Protein AF-A0A645J377-F1 (afdb_monomer)

Mean predicted aligned error: 2.67 Å

Solvent-accessible surface area (backbone atoms only — not comparable to full-atom values): 4085 Å² total; per-residue (Å²): 111,44,68,65,62,71,67,46,90,47,99,68,61,45,71,62,55,50,51,51,52,49,46,52,55,36,44,76,70,46,26,43,73,41,78,78,69,48,61,67,66,57,56,54,49,23,52,62,48,24,79,82,47,52,66,60,36,50,56,52,46,57,65,22,51,41,77,47,82,132

Structure (mmCIF, N/CA/C/O backbone):
data_AF-A0A645J377-F1
#
_entry.id   AF-A0A645J377-F1
#
loop_
_atom_site.group_PDB
_atom_site.id
_atom_site.type_symbol
_atom_site.label_atom_id
_atom_site.label_alt_id
_atom_site.label_comp_id
_atom_site.label_asym_id
_atom_site.label_entity_id
_atom_site.label_seq_id
_atom_site.pdbx_PDB_ins_code
_atom_site.Cartn_x
_atom_site.Cartn_y
_atom_site.Cartn_z
_atom_site.occupancy
_atom_site.B_iso_or_equiv
_atom_site.auth_seq_id
_atom_site.auth_comp_id
_atom_site.auth_asym_id
_atom_site.auth_atom_id
_atom_site.pdbx_PDB_model_num
ATOM 1 N N . MET A 1 1 ? -3.764 1.611 -5.428 1.00 90.81 1 MET A N 1
ATOM 2 C CA . MET A 1 1 ? -2.317 1.823 -5.180 1.00 90.81 1 MET A CA 1
ATOM 3 C C . MET A 1 1 ? -1.479 1.469 -6.409 1.00 90.81 1 MET A C 1
ATOM 5 O O . MET A 1 1 ? -0.610 2.262 -6.742 1.00 90.81 1 MET A O 1
ATOM 9 N N . ALA A 1 2 ? -1.786 0.363 -7.103 1.00 94.38 2 ALA A N 1
ATOM 10 C CA . ALA A 1 2 ? -1.131 -0.081 -8.343 1.00 94.38 2 ALA A CA 1
ATOM 11 C C . ALA A 1 2 ? -0.923 1.032 -9.390 1.0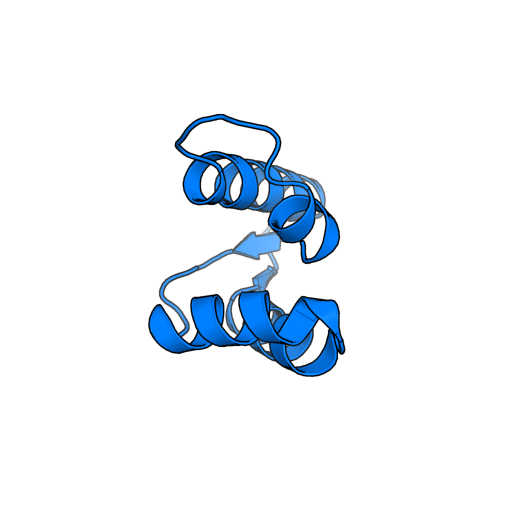0 94.38 2 ALA A C 1
ATOM 13 O O . ALA A 1 2 ? 0.210 1.344 -9.735 1.00 94.38 2 ALA A O 1
ATOM 14 N N . GLU A 1 3 ? -1.997 1.718 -9.795 1.00 94.81 3 GLU A N 1
ATOM 15 C CA . GLU A 1 3 ? -1.950 2.822 -10.773 1.00 94.81 3 GLU A CA 1
ATOM 16 C C . GLU A 1 3 ? -0.955 3.933 -10.389 1.00 94.81 3 GLU A C 1
ATOM 18 O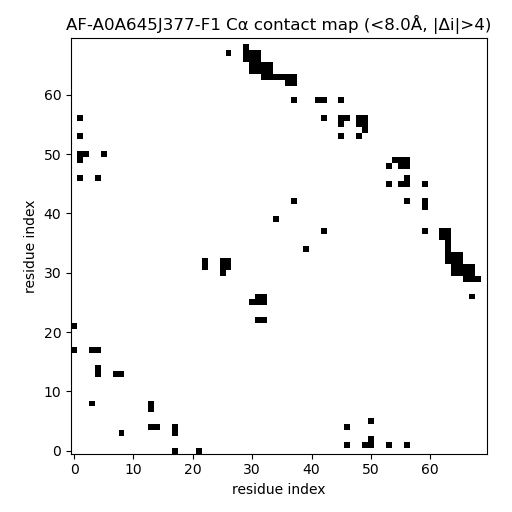 O . GLU A 1 3 ? -0.144 4.369 -11.201 1.00 94.81 3 GLU A O 1
ATOM 23 N N . LEU A 1 4 ? -0.959 4.368 -9.121 1.00 93.69 4 LEU A N 1
ATOM 24 C CA . LEU A 1 4 ? -0.036 5.402 -8.633 1.00 93.69 4 LEU A CA 1
ATOM 25 C C . LEU 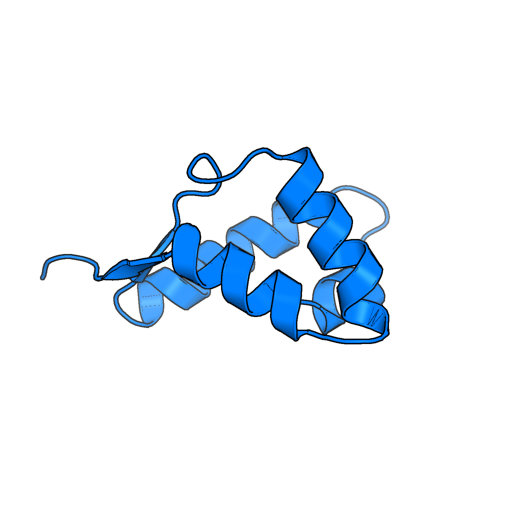A 1 4 ? 1.420 4.929 -8.637 1.00 93.69 4 LEU A C 1
ATOM 27 O O . LEU A 1 4 ? 2.323 5.735 -8.867 1.00 93.69 4 LEU A O 1
ATOM 31 N N . ASN A 1 5 ? 1.643 3.638 -8.377 1.00 91.75 5 ASN A N 1
ATOM 32 C CA . ASN A 1 5 ? 2.966 3.046 -8.488 1.00 91.75 5 ASN A CA 1
ATOM 33 C C . ASN A 1 5 ? 3.418 3.014 -9.955 1.00 91.75 5 ASN A C 1
ATOM 35 O O . ASN A 1 5 ? 4.534 3.424 -10.234 1.00 91.75 5 ASN A O 1
ATOM 39 N N . TYR A 1 6 ? 2.542 2.634 -10.890 1.00 93.69 6 TYR A N 1
ATOM 40 C CA . TYR A 1 6 ? 2.866 2.545 -12.317 1.00 93.69 6 TYR A CA 1
ATOM 41 C C . TYR A 1 6 ? 3.233 3.898 -12.942 1.00 93.69 6 TYR A C 1
ATOM 43 O O . TYR A 1 6 ? 4.236 4.008 -13.646 1.00 93.69 6 TYR A O 1
ATOM 51 N N . ILE A 1 7 ? 2.458 4.952 -12.666 1.00 95.06 7 ILE A N 1
ATOM 52 C CA . ILE A 1 7 ? 2.665 6.259 -13.313 1.00 95.06 7 ILE A CA 1
ATOM 53 C C . ILE A 1 7 ? 3.916 7.008 -12.820 1.00 95.06 7 ILE A C 1
ATOM 55 O O . ILE A 1 7 ? 4.327 7.956 -13.484 1.00 95.06 7 ILE A O 1
ATOM 59 N N . HIS A 1 8 ? 4.494 6.628 -11.668 1.00 94.19 8 HIS A N 1
ATOM 60 C CA . HIS A 1 8 ? 5.709 7.219 -11.077 1.00 94.19 8 HIS A CA 1
ATOM 61 C C . HIS A 1 8 ? 5.831 8.752 -11.270 1.00 94.19 8 HIS A C 1
ATOM 63 O O . HIS A 1 8 ? 6.724 9.229 -11.973 1.00 94.19 8 HIS A O 1
ATOM 69 N N . PRO A 1 9 ? 4.954 9.559 -10.643 1.00 96.38 9 PRO A N 1
ATOM 70 C CA . PRO A 1 9 ? 4.775 10.965 -11.016 1.00 96.38 9 PRO A CA 1
ATOM 71 C C . PRO A 1 9 ? 5.940 11.890 -10.619 1.00 96.38 9 PRO A C 1
ATOM 73 O O . PRO A 1 9 ? 6.002 13.033 -11.070 1.00 96.38 9 PRO A O 1
ATOM 76 N N . PHE A 1 10 ? 6.862 11.433 -9.768 1.00 96.94 10 PHE A N 1
ATOM 77 C CA . PHE A 1 10 ? 8.005 12.210 -9.291 1.00 96.94 10 PHE A CA 1
ATOM 78 C C . PHE A 1 10 ? 9.332 11.648 -9.797 1.00 96.94 10 PHE A C 1
ATOM 80 O O . PHE A 1 10 ? 9.490 10.442 -9.987 1.00 96.94 10 PHE A O 1
ATOM 87 N N . ARG A 1 11 ? 10.346 12.517 -9.909 1.00 96.88 11 ARG A N 1
ATOM 88 C CA . ARG A 1 11 ? 11.708 12.097 -10.272 1.00 96.88 11 ARG A CA 1
ATOM 89 C C . ARG A 1 11 ? 12.336 11.165 -9.232 1.00 96.88 11 ARG A C 1
ATOM 91 O O . ARG A 1 11 ? 13.082 10.265 -9.612 1.00 96.88 11 ARG A O 1
ATOM 98 N N . GLU A 1 12 ? 12.039 11.391 -7.952 1.00 97.31 12 GLU A N 1
ATOM 99 C CA . GLU A 1 12 ? 12.444 10.567 -6.810 1.00 97.31 12 GLU A CA 1
ATOM 100 C C . GLU A 1 12 ? 11.386 10.633 -5.700 1.00 97.31 12 GLU A C 1
ATOM 102 O O . GLU A 1 12 ? 10.634 11.599 -5.592 1.00 97.31 12 GLU A O 1
ATOM 107 N N . GLY A 1 13 ? 11.338 9.613 -4.838 1.00 96.00 13 GLY A N 1
ATOM 108 C CA . GLY A 1 13 ? 10.460 9.615 -3.661 1.00 96.00 13 GLY A CA 1
ATOM 109 C C . GLY A 1 13 ? 9.031 9.111 -3.888 1.00 96.00 13 GLY A C 1
ATOM 110 O O . GLY A 1 13 ? 8.232 9.178 -2.955 1.00 96.00 13 GLY A O 1
ATOM 111 N N . ASN A 1 14 ? 8.721 8.536 -5.057 1.00 95.44 14 ASN A N 1
ATOM 112 C CA . ASN A 1 14 ? 7.399 7.980 -5.390 1.00 95.44 14 ASN A CA 1
ATOM 113 C C . ASN A 1 14 ? 6.833 7.051 -4.308 1.00 95.44 14 ASN A C 1
ATOM 115 O O . ASN A 1 14 ? 5.687 7.214 -3.894 1.00 95.44 14 ASN A O 1
ATOM 119 N N . GLY A 1 15 ? 7.648 6.124 -3.792 1.00 93.25 15 GLY A N 1
ATOM 120 C CA . GLY A 1 15 ? 7.209 5.193 -2.749 1.00 93.25 15 GLY A CA 1
ATOM 121 C C . GLY A 1 15 ? 6.831 5.887 -1.435 1.00 93.25 15 GLY A C 1
ATOM 122 O O . GLY A 1 15 ? 5.847 5.508 -0.807 1.00 93.25 15 GLY A O 1
ATOM 123 N N . ARG A 1 16 ? 7.565 6.938 -1.031 1.00 95.12 16 ARG A N 1
ATOM 124 C CA . ARG A 1 16 ? 7.248 7.715 0.183 1.00 95.12 16 ARG A CA 1
ATOM 125 C C . ARG A 1 16 ? 5.954 8.505 0.003 1.00 95.12 16 ARG A C 1
ATOM 127 O O . ARG A 1 16 ? 5.078 8.420 0.855 1.00 95.12 16 ARG A O 1
ATOM 134 N N . ALA A 1 17 ? 5.824 9.218 -1.116 1.00 96.69 17 ALA A N 1
ATOM 135 C CA . ALA A 1 17 ? 4.637 10.016 -1.411 1.00 96.69 17 ALA A CA 1
ATOM 136 C C . ALA A 1 17 ? 3.377 9.145 -1.543 1.00 96.69 17 ALA A C 1
ATOM 138 O O . ALA A 1 17 ? 2.351 9.455 -0.946 1.00 96.69 17 ALA A O 1
ATOM 139 N N . THR A 1 18 ? 3.470 8.019 -2.256 1.00 96.25 18 THR A N 1
ATOM 140 C CA . THR A 1 18 ? 2.343 7.096 -2.446 1.00 96.25 18 THR A CA 1
ATOM 141 C C . THR A 1 18 ? 1.903 6.474 -1.125 1.00 96.25 18 THR A C 1
ATOM 143 O O . THR A 1 18 ? 0.715 6.498 -0.820 1.00 96.25 18 THR A O 1
ATOM 146 N N . ARG A 1 19 ? 2.829 5.967 -0.295 1.00 95.38 19 ARG A N 1
ATOM 147 C CA . ARG A 1 19 ? 2.465 5.388 1.013 1.00 95.38 19 ARG A CA 1
ATOM 148 C C . ARG A 1 19 ? 1.829 6.410 1.948 1.00 95.38 19 ARG A C 1
ATOM 150 O O . ARG A 1 19 ? 0.872 6.069 2.632 1.00 95.38 19 ARG A O 1
ATOM 157 N N . GLU A 1 20 ? 2.318 7.646 1.957 1.00 97.06 20 GLU A N 1
ATOM 158 C CA . GLU A 1 20 ? 1.746 8.697 2.801 1.00 97.06 20 GLU A CA 1
ATOM 159 C C . GLU A 1 20 ? 0.364 9.147 2.309 1.00 97.06 20 GLU A C 1
ATOM 161 O O . GLU A 1 20 ? -0.562 9.286 3.107 1.00 97.06 20 GLU A O 1
ATOM 166 N N . PHE A 1 21 ? 0.182 9.281 0.992 1.00 97.06 21 PHE A N 1
ATOM 167 C CA . PHE A 1 21 ? -1.132 9.531 0.401 1.00 97.06 21 PHE A CA 1
ATOM 168 C C . PHE A 1 21 ? -2.132 8.425 0.766 1.00 97.06 21 PHE A C 1
ATOM 170 O O . PHE A 1 21 ? -3.234 8.718 1.230 1.00 97.06 21 PHE A O 1
ATOM 177 N N . MET A 1 22 ? -1.731 7.156 0.625 1.00 97.06 22 MET A N 1
ATOM 178 C CA . MET A 1 22 ? -2.570 6.019 1.002 1.00 97.06 22 MET A CA 1
ATOM 179 C C . MET A 1 22 ? -2.856 6.008 2.511 1.00 97.06 22 MET A C 1
ATOM 181 O O . MET A 1 22 ? -4.003 5.810 2.895 1.00 97.06 22 MET A O 1
ATOM 185 N N . ARG A 1 23 ? -1.870 6.3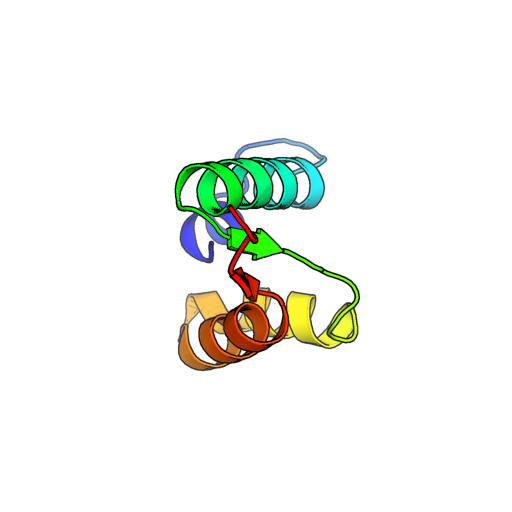06 3.373 1.00 97.06 23 ARG A N 1
ATOM 186 C CA . ARG A 1 23 ? -2.058 6.414 4.833 1.00 97.06 23 ARG A CA 1
ATOM 187 C C . ARG A 1 23 ?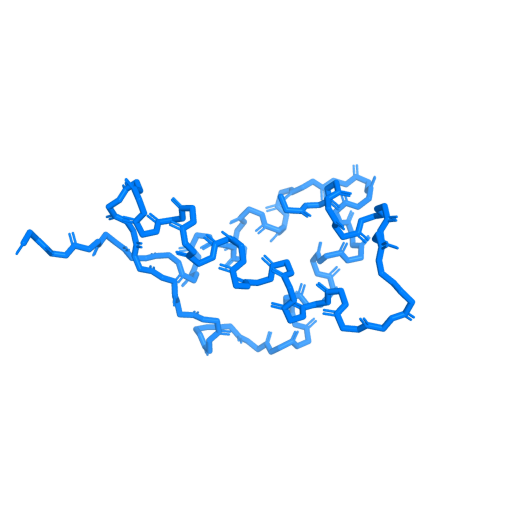 -3.134 7.440 5.193 1.00 97.06 23 ARG A C 1
ATOM 189 O O . ARG A 1 23 ? -3.993 7.151 6.021 1.00 97.06 23 ARG A O 1
ATOM 196 N N . LEU A 1 24 ? -3.105 8.620 4.569 1.00 97.81 24 LEU A N 1
ATOM 197 C CA . LEU A 1 24 ? -4.118 9.662 4.776 1.00 97.81 24 LEU A CA 1
ATOM 198 C C . LEU A 1 24 ? -5.494 9.239 4.248 1.00 97.81 24 LEU A C 1
ATOM 200 O O . LEU A 1 24 ? -6.500 9.466 4.918 1.00 97.81 24 LEU A O 1
ATOM 204 N N . LEU A 1 25 ? -5.544 8.608 3.071 1.00 97.31 25 LEU A N 1
ATOM 205 C CA . LEU A 1 25 ? -6.783 8.093 2.490 1.00 97.31 25 LEU A CA 1
ATOM 206 C C . LEU A 1 25 ? -7.426 7.032 3.389 1.00 97.31 25 LEU A C 1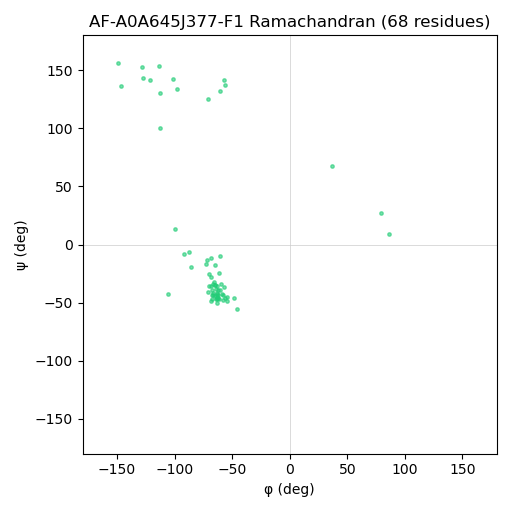
ATOM 208 O O . LEU A 1 25 ? -8.621 7.117 3.663 1.00 97.31 25 LEU A O 1
ATOM 212 N N . PHE A 1 26 ? -6.651 6.065 3.876 1.00 97.19 26 PHE A N 1
ATOM 213 C CA . PHE A 1 26 ? -7.130 5.035 4.796 1.00 97.19 26 PHE A CA 1
ATOM 214 C C . PHE A 1 26 ? -7.623 5.646 6.105 1.00 97.19 26 PHE A C 1
ATOM 216 O O . PHE A 1 26 ? -8.748 5.365 6.516 1.00 97.19 26 PHE A O 1
ATOM 223 N N . LEU A 1 27 ? -6.8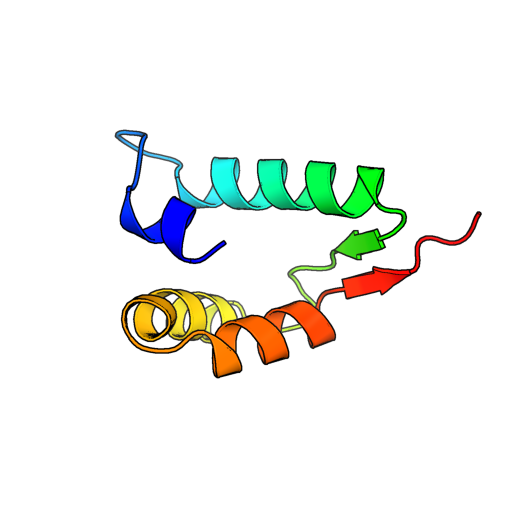54 6.571 6.689 1.00 96.88 27 LEU A N 1
ATOM 224 C CA . LEU A 1 27 ? -7.241 7.259 7.920 1.00 96.88 27 LEU A CA 1
ATOM 225 C C . LEU A 1 27 ? -8.564 8.011 7.764 1.00 96.88 27 LEU A C 1
ATOM 227 O O . LEU A 1 27 ? -9.435 7.910 8.624 1.00 96.88 27 LEU A O 1
ATOM 231 N N . ARG A 1 28 ? -8.757 8.705 6.637 1.00 97.38 28 ARG A N 1
ATOM 232 C CA . ARG A 1 28 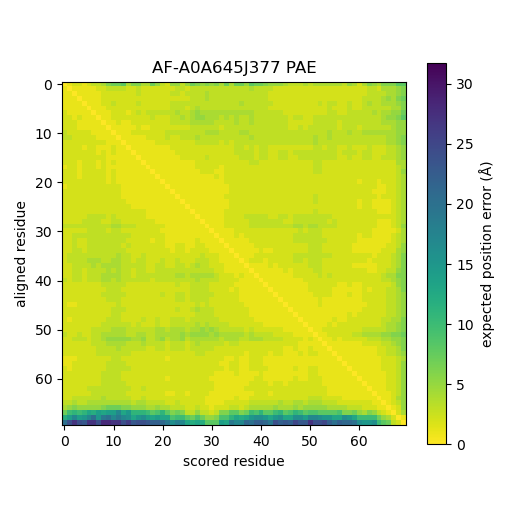? -10.014 9.399 6.324 1.00 97.38 28 ARG A CA 1
ATOM 233 C C . ARG A 1 28 ? -11.214 8.450 6.224 1.00 97.38 28 ARG A C 1
ATOM 235 O O . ARG A 1 28 ? -12.340 8.892 6.421 1.00 97.38 28 ARG A O 1
ATOM 242 N N . ASN A 1 29 ? -10.980 7.176 5.919 1.00 96.75 29 ASN A N 1
ATOM 243 C CA . ASN A 1 29 ? -12.007 6.141 5.824 1.00 96.75 29 ASN A CA 1
ATOM 244 C C . ASN A 1 29 ? -12.098 5.267 7.091 1.00 96.75 29 ASN A C 1
ATOM 246 O O . ASN A 1 29 ? -12.734 4.220 7.050 1.00 96.75 29 ASN A O 1
ATOM 250 N N . GLY A 1 30 ? -11.482 5.674 8.208 1.00 97.25 30 GLY A N 1
ATOM 251 C CA . GLY A 1 30 ? -11.563 4.936 9.473 1.00 97.25 30 GLY A CA 1
ATOM 252 C C . GLY A 1 30 ? -10.644 3.716 9.546 1.00 97.25 30 GLY A C 1
ATOM 253 O O . GLY A 1 30 ? -10.939 2.770 10.270 1.00 97.25 30 GLY A O 1
ATOM 254 N N . TYR A 1 31 ? -9.532 3.724 8.811 1.00 97.81 31 TYR A N 1
ATOM 255 C CA . TYR A 1 31 ? -8.525 2.665 8.848 1.00 97.81 31 TYR A CA 1
ATOM 256 C C . TYR A 1 31 ? -7.153 3.212 9.238 1.00 97.81 31 TYR A C 1
ATOM 258 O O . TYR A 1 31 ? -6.732 4.278 8.791 1.00 97.81 31 TYR A O 1
ATOM 266 N N . LYS A 1 32 ? -6.411 2.453 10.039 1.00 97.44 32 LYS A N 1
ATOM 267 C CA . LYS A 1 32 ? -4.975 2.647 10.252 1.00 97.44 32 LYS A CA 1
ATOM 268 C C . LYS A 1 32 ? -4.229 1.614 9.420 1.00 97.44 32 LYS A C 1
ATOM 270 O O . LYS A 1 32 ? -4.681 0.483 9.279 1.00 97.44 32 LYS A O 1
ATOM 275 N N . VAL A 1 33 ? -3.095 2.020 8.860 1.00 97.00 33 VAL A N 1
ATOM 276 C CA . VAL A 1 33 ? -2.221 1.128 8.096 1.00 97.00 33 VAL A CA 1
ATOM 277 C C . VAL A 1 33 ? -0.909 0.936 8.842 1.00 97.00 33 VAL A C 1
ATOM 279 O O . VAL A 1 33 ? -0.276 1.916 9.241 1.00 97.00 33 VAL A O 1
ATOM 282 N N . ASP A 1 34 ? -0.509 -0.319 9.007 1.00 96.94 34 ASP A N 1
ATOM 283 C CA . ASP A 1 34 ? 0.799 -0.724 9.501 1.00 96.94 34 ASP A CA 1
ATOM 284 C C . ASP A 1 34 ? 1.575 -1.422 8.379 1.00 96.94 34 ASP A C 1
ATOM 286 O O . ASP A 1 34 ? 1.390 -2.601 8.090 1.00 96.94 34 ASP A O 1
ATOM 290 N N . TRP A 1 35 ? 2.480 -0.678 7.744 1.00 95.06 35 TRP A N 1
ATOM 291 C CA . TRP A 1 35 ? 3.329 -1.204 6.672 1.00 95.06 35 TRP A CA 1
ATOM 292 C C . TRP A 1 35 ? 4.365 -2.228 7.155 1.00 95.06 35 TRP A C 1
ATOM 294 O O . TRP A 1 35 ? 5.008 -2.856 6.320 1.00 95.06 35 TRP A O 1
ATOM 304 N N . SER A 1 36 ? 4.571 -2.362 8.470 1.00 95.62 36 SER A N 1
ATOM 305 C CA . SER A 1 36 ? 5.486 -3.347 9.055 1.00 95.62 36 SER A CA 1
ATOM 306 C C . SER A 1 36 ? 4.830 -4.704 9.319 1.00 95.62 36 SER A C 1
ATOM 308 O O . SER A 1 36 ? 5.533 -5.664 9.628 1.00 95.62 36 SER A O 1
ATOM 310 N N . ALA A 1 37 ? 3.507 -4.806 9.131 1.00 96.75 37 ALA A N 1
ATOM 311 C CA . ALA A 1 37 ? 2.752 -6.050 9.279 1.00 96.75 37 ALA A CA 1
ATOM 312 C C . ALA A 1 37 ? 3.146 -7.128 8.252 1.00 96.75 37 ALA A C 1
ATOM 314 O O . ALA A 1 37 ? 2.876 -8.311 8.453 1.00 96.75 37 ALA A O 1
ATOM 315 N N . VAL A 1 38 ? 3.813 -6.734 7.163 1.00 97.31 38 VAL A N 1
ATOM 316 C CA . VAL A 1 38 ? 4.350 -7.631 6.137 1.00 97.31 38 VAL A CA 1
ATOM 317 C C . VAL A 1 38 ? 5.832 -7.335 5.879 1.00 97.31 38 VAL A C 1
ATOM 319 O O . VAL A 1 38 ? 6.271 -6.191 6.037 1.00 97.31 38 VAL A O 1
ATOM 322 N N . PRO A 1 39 ? 6.626 -8.324 5.428 1.00 97.31 39 PRO A N 1
ATOM 323 C CA . PRO A 1 39 ? 7.972 -8.067 4.932 1.00 97.31 39 PRO A CA 1
ATOM 324 C C . PRO A 1 39 ? 7.958 -7.046 3.791 1.00 97.31 39 PRO A C 1
ATOM 326 O O . PRO A 1 39 ? 7.131 -7.126 2.880 1.00 97.31 39 PRO A O 1
ATOM 329 N N . VAL A 1 40 ? 8.911 -6.111 3.808 1.00 94.19 40 VAL A N 1
ATOM 330 C CA . VAL A 1 40 ? 9.009 -5.056 2.785 1.00 94.19 40 VAL A CA 1
ATOM 331 C C . VAL A 1 40 ? 9.131 -5.629 1.371 1.00 94.19 40 VAL A C 1
ATOM 333 O O . VAL A 1 40 ? 8.519 -5.096 0.449 1.00 94.19 40 VAL A O 1
ATOM 336 N N . ASP A 1 41 ? 9.850 -6.741 1.214 1.00 96.44 41 ASP A N 1
ATOM 337 C CA . ASP A 1 41 ? 10.044 -7.401 -0.078 1.00 96.44 41 ASP A CA 1
ATOM 338 C C . ASP A 1 41 ? 8.725 -7.941 -0.644 1.00 96.44 41 ASP A C 1
ATOM 340 O O . ASP A 1 41 ? 8.490 -7.828 -1.844 1.00 96.44 41 ASP A O 1
ATOM 344 N N . ASN A 1 42 ? 7.814 -8.424 0.211 1.00 97.19 42 ASN A N 1
ATOM 345 C CA . ASN A 1 42 ? 6.494 -8.894 -0.217 1.00 97.19 42 ASN A CA 1
ATOM 346 C C . ASN A 1 42 ? 5.643 -7.735 -0.744 1.00 97.19 42 ASN A C 1
ATOM 348 O O . ASN A 1 42 ? 5.014 -7.856 -1.791 1.00 97.19 42 ASN A O 1
ATOM 352 N N . LEU A 1 43 ? 5.650 -6.593 -0.046 1.00 95.50 43 LEU A N 1
ATOM 353 C CA . LEU A 1 43 ? 4.939 -5.398 -0.501 1.00 95.50 43 LEU A CA 1
ATOM 354 C C . LEU A 1 43 ? 5.502 -4.888 -1.834 1.00 95.50 43 LEU A C 1
ATOM 356 O O . LEU A 1 43 ? 4.736 -4.509 -2.718 1.00 95.50 43 LEU A O 1
ATOM 360 N N . LEU A 1 44 ? 6.829 -4.869 -1.985 1.00 94.56 44 LEU A N 1
ATOM 361 C CA . LEU A 1 44 ? 7.478 -4.441 -3.225 1.00 94.56 44 LEU A CA 1
ATOM 362 C C . LEU A 1 44 ? 7.158 -5.387 -4.384 1.00 94.56 44 LEU A C 1
ATOM 364 O O . LEU A 1 44 ? 6.816 -4.909 -5.464 1.00 94.56 44 LEU A O 1
ATOM 368 N N . GLN A 1 45 ? 7.214 -6.699 -4.154 1.00 96.88 45 GLN A N 1
ATOM 369 C CA . GLN A 1 45 ? 6.886 -7.698 -5.166 1.00 96.88 45 GLN A CA 1
ATOM 370 C C . GLN A 1 45 ? 5.419 -7.587 -5.597 1.00 96.88 45 GLN A C 1
ATOM 372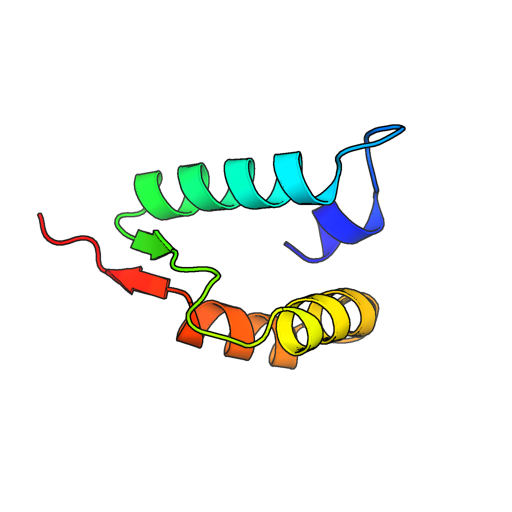 O O . GLN A 1 45 ? 5.145 -7.445 -6.785 1.00 96.88 45 GLN A O 1
ATOM 377 N N . ALA A 1 46 ? 4.487 -7.488 -4.645 1.00 96.75 46 ALA A N 1
ATOM 378 C CA . ALA A 1 46 ? 3.071 -7.288 -4.948 1.00 96.75 46 ALA A CA 1
ATOM 379 C C . ALA A 1 46 ? 2.812 -5.990 -5.736 1.00 96.75 46 ALA A C 1
ATOM 381 O O . ALA A 1 46 ? 1.937 -5.945 -6.597 1.00 96.75 46 ALA A O 1
ATOM 382 N N . MET A 1 47 ? 3.587 -4.923 -5.498 1.00 95.31 47 MET A N 1
ATOM 383 C CA . MET A 1 47 ? 3.503 -3.704 -6.311 1.00 95.31 47 MET A CA 1
ATOM 384 C C . MET A 1 47 ? 3.998 -3.892 -7.748 1.00 95.31 47 MET A C 1
ATOM 386 O O . MET A 1 47 ? 3.433 -3.273 -8.651 1.00 95.31 47 MET A O 1
ATOM 390 N N . VAL A 1 48 ? 5.027 -4.711 -7.971 1.00 95.38 48 VAL A N 1
ATOM 391 C CA . VAL A 1 48 ? 5.504 -5.062 -9.320 1.00 95.38 48 VAL A CA 1
ATOM 392 C C . VAL A 1 48 ? 4.454 -5.899 -10.047 1.00 95.38 48 VAL A C 1
ATOM 394 O O . VAL A 1 48 ? 4.092 -5.579 -11.179 1.00 95.38 48 VAL A O 1
ATOM 397 N N . ASP A 1 49 ? 3.910 -6.912 -9.376 1.00 96.56 49 ASP A N 1
ATOM 398 C CA . ASP A 1 49 ? 2.937 -7.839 -9.963 1.00 96.56 49 ASP A CA 1
ATOM 399 C C . ASP A 1 49 ? 1.578 -7.171 -10.223 1.00 96.56 49 ASP A C 1
ATOM 401 O O . ASP A 1 49 ? 0.888 -7.516 -11.186 1.00 96.56 49 ASP A O 1
ATOM 405 N N . SER A 1 50 ? 1.255 -6.113 -9.464 1.00 96.44 50 SER A N 1
ATOM 406 C CA . SER A 1 50 ? 0.027 -5.317 -9.618 1.00 96.44 50 SER A CA 1
ATOM 407 C C . SER A 1 50 ? -0.160 -4.625 -10.967 1.00 96.44 50 SER A C 1
ATOM 409 O O . SER A 1 50 ? -1.246 -4.119 -11.242 1.00 96.44 50 SER A O 1
ATOM 411 N N . ILE A 1 51 ? 0.869 -4.619 -11.820 1.00 95.00 51 ILE A N 1
ATOM 412 C CA . ILE A 1 51 ? 0.758 -4.190 -13.220 1.00 95.00 51 ILE A CA 1
ATOM 413 C C . ILE A 1 51 ? -0.137 -5.152 -14.019 1.00 95.00 51 ILE A C 1
ATOM 415 O O . ILE A 1 51 ? -0.819 -4.723 -14.948 1.00 95.00 51 ILE A O 1
ATOM 419 N N . TYR A 1 52 ? -0.140 -6.440 -13.665 1.00 95.31 52 TYR A N 1
ATOM 420 C CA . TYR A 1 52 ? -0.896 -7.484 -14.359 1.00 95.31 52 TYR A CA 1
ATOM 421 C C . TYR A 1 52 ? -2.125 -7.939 -13.566 1.00 95.31 52 TYR A C 1
ATOM 423 O O . TYR A 1 52 ? -3.191 -8.116 -14.154 1.00 95.31 52 TYR A O 1
ATOM 431 N N . GLU A 1 53 ? -1.992 -8.121 -12.247 1.00 95.50 53 GLU A N 1
ATOM 432 C CA . GLU A 1 53 ? -3.085 -8.541 -11.362 1.00 95.50 53 GLU A CA 1
ATOM 433 C C . GLU A 1 53 ? -2.977 -7.934 -9.959 1.00 95.50 53 GLU A C 1
ATOM 435 O O . GLU A 1 53 ? -1.914 -7.913 -9.350 1.00 95.50 53 GLU A O 1
ATOM 440 N N . THR A 1 54 ? -4.088 -7.458 -9.398 1.00 96.88 54 THR A N 1
ATOM 441 C CA . THR A 1 54 ? -4.067 -6.761 -8.101 1.00 96.88 54 THR A CA 1
ATOM 442 C C . THR A 1 54 ? -4.290 -7.663 -6.894 1.00 96.88 54 THR A C 1
ATOM 444 O O . THR A 1 54 ? -4.079 -7.194 -5.779 1.00 96.88 54 THR A O 1
ATOM 447 N N . ALA A 1 55 ? -4.648 -8.937 -7.084 1.00 97.69 55 ALA A N 1
ATOM 448 C CA . ALA A 1 55 ? -5.049 -9.842 -6.004 1.00 97.69 55 ALA A CA 1
ATOM 449 C C . ALA A 1 55 ? -4.005 -9.930 -4.876 1.00 97.69 55 ALA A C 1
ATOM 451 O O . ALA A 1 55 ? -4.323 -9.705 -3.714 1.00 97.69 55 ALA A O 1
ATOM 452 N N . GLN A 1 56 ? -2.730 -10.136 -5.213 1.00 97.12 56 GLN A N 1
ATOM 453 C CA . GLN A 1 56 ? -1.663 -10.196 -4.205 1.00 97.12 56 GLN A CA 1
ATOM 454 C C . GLN A 1 56 ? -1.452 -8.867 -3.473 1.00 97.12 56 GLN A C 1
ATOM 456 O O . GLN A 1 56 ? -1.129 -8.844 -2.286 1.00 97.12 56 GLN A O 1
ATOM 461 N N . LEU A 1 57 ? -1.617 -7.740 -4.172 1.00 97.12 57 LEU A N 1
ATOM 462 C CA . LEU A 1 57 ? -1.512 -6.422 -3.551 1.00 97.12 57 LEU A CA 1
ATOM 463 C C . LEU A 1 57 ? -2.695 -6.158 -2.614 1.00 97.12 57 LEU A C 1
ATOM 465 O O . LEU A 1 57 ? -2.502 -5.530 -1.578 1.00 97.12 57 LEU A O 1
ATOM 469 N N . GLU A 1 58 ? -3.888 -6.638 -2.957 1.00 97.56 58 GLU A N 1
ATOM 470 C CA . GLU A 1 58 ? -5.069 -6.598 -2.090 1.00 97.56 58 GLU A CA 1
ATOM 471 C C . GLU A 1 58 ? -4.835 -7.424 -0.820 1.00 97.56 58 GLU A C 1
ATOM 473 O O . GLU A 1 58 ? -4.932 -6.866 0.271 1.00 97.56 58 GLU A O 1
ATOM 478 N N . ASP A 1 59 ? -4.371 -8.672 -0.942 1.00 97.81 59 ASP A N 1
ATOM 479 C CA . ASP A 1 59 ? -4.035 -9.530 0.205 1.00 97.81 59 ASP A CA 1
ATOM 480 C C . ASP A 1 59 ? -2.977 -8.890 1.119 1.00 97.81 59 ASP A C 1
ATOM 482 O O . ASP A 1 59 ? -3.073 -8.913 2.351 1.00 97.81 59 ASP A O 1
ATOM 486 N N . VAL A 1 60 ? -1.937 -8.292 0.531 1.00 97.62 60 VAL A N 1
ATOM 487 C CA . VAL A 1 60 ? -0.912 -7.570 1.292 1.00 97.62 60 VAL A CA 1
ATOM 488 C C . VAL A 1 60 ? -1.520 -6.381 2.037 1.00 97.62 60 VAL A C 1
ATOM 490 O O . VAL A 1 60 ? -1.186 -6.160 3.203 1.00 97.62 60 VAL A O 1
ATOM 493 N N . LEU A 1 61 ? -2.405 -5.614 1.396 1.00 97.00 61 LEU A N 1
ATOM 494 C CA . LEU A 1 61 ? -3.050 -4.462 2.022 1.00 97.00 61 LEU A CA 1
ATOM 495 C C . LEU A 1 61 ? -4.002 -4.883 3.142 1.00 97.00 61 LEU A C 1
ATOM 497 O O . LEU A 1 61 ? -3.990 -4.236 4.187 1.00 97.00 61 LEU A O 1
ATOM 501 N N . ASP A 1 62 ? -4.746 -5.972 2.976 1.00 97.31 62 ASP A N 1
ATOM 502 C CA . ASP A 1 62 ? -5.635 -6.512 4.008 1.00 97.31 62 ASP A CA 1
ATOM 503 C C . ASP A 1 62 ? -4.866 -6.901 5.275 1.00 97.31 62 ASP A C 1
ATOM 505 O O . ASP A 1 62 ? -5.304 -6.598 6.384 1.00 97.31 62 ASP A O 1
ATOM 509 N N . ASN A 1 63 ? -3.666 -7.470 5.130 1.00 97.44 63 ASN A N 1
ATOM 510 C CA . ASN A 1 63 ? -2.783 -7.746 6.267 1.00 97.44 63 ASN A CA 1
ATOM 511 C C . ASN A 1 63 ? -2.231 -6.469 6.929 1.00 97.44 63 ASN A C 1
ATOM 513 O O . ASN A 1 63 ? -1.917 -6.474 8.120 1.00 97.44 63 ASN A O 1
ATOM 517 N N . CYS A 1 64 ? -2.096 -5.375 6.173 1.00 97.25 64 CYS A N 1
ATOM 518 C CA . CYS A 1 64 ? -1.592 -4.096 6.680 1.00 97.25 64 CYS A CA 1
ATOM 519 C C . CYS A 1 64 ? -2.680 -3.215 7.316 1.00 97.25 64 CYS A C 1
ATOM 521 O O . CYS A 1 64 ? -2.347 -2.265 8.028 1.00 97.25 64 CYS A O 1
ATOM 523 N N . LEU A 1 65 ? -3.962 -3.447 7.018 1.00 97.38 65 LEU A N 1
ATOM 524 C CA . LEU A 1 65 ? -5.059 -2.557 7.395 1.00 97.38 65 LEU A CA 1
ATOM 525 C C . LEU A 1 65 ? -5.774 -3.026 8.661 1.00 97.38 65 LEU A C 1
ATOM 527 O O . LEU A 1 65 ? -6.182 -4.172 8.804 1.00 97.38 65 LEU A O 1
ATOM 531 N N . GLN A 1 66 ? -6.005 -2.083 9.569 1.00 96.62 66 GLN A N 1
ATOM 532 C CA . GLN A 1 66 ? -6.793 -2.283 10.780 1.00 96.62 66 GLN A CA 1
ATOM 533 C C . GLN A 1 66 ? -7.868 -1.204 10.852 1.00 96.62 66 GLN A C 1
ATOM 535 O O . GLN A 1 66 ? -7.623 -0.054 10.476 1.00 96.62 66 GLN A O 1
ATOM 540 N N . LYS A 1 67 ? -9.066 -1.540 11.343 1.00 95.00 67 LYS A N 1
ATOM 541 C CA . LYS A 1 67 ? -10.059 -0.505 11.659 1.00 95.00 67 LYS A CA 1
ATOM 542 C C . LYS A 1 67 ? -9.481 0.419 12.727 1.00 95.00 67 LYS A C 1
ATOM 544 O O . LYS A 1 67 ? -8.908 -0.043 13.709 1.00 95.00 67 LYS A O 1
ATOM 549 N N . ALA A 1 68 ? -9.597 1.720 12.507 1.00 87.56 68 ALA A N 1
ATOM 550 C CA . ALA A 1 68 ? -9.300 2.691 13.538 1.00 87.56 68 ALA A CA 1
ATOM 551 C C . ALA A 1 68 ? -10.411 2.610 14.593 1.00 87.56 68 ALA A C 1
ATOM 553 O O . ALA A 1 68 ? -11.585 2.713 14.239 1.00 87.56 68 ALA A O 1
ATOM 554 N N . ASP A 1 69 ? -10.041 2.408 15.857 1.00 79.81 69 ASP A N 1
ATOM 555 C CA . ASP A 1 69 ? -10.960 2.625 16.978 1.00 79.81 69 ASP A CA 1
ATOM 556 C C . ASP A 1 69 ? -11.476 4.077 16.940 1.00 79.81 69 ASP A C 1
ATOM 558 O O . ASP A 1 69 ? -10.708 4.977 16.570 1.00 79.81 69 ASP A O 1
ATOM 562 N N . GLU A 1 70 ? -12.762 4.272 17.266 1.00 60.25 70 GLU A N 1
ATOM 563 C CA . GLU A 1 70 ? -13.435 5.587 17.318 1.00 60.25 70 GLU A CA 1
ATOM 564 C C . GLU A 1 70 ? -12.716 6.600 18.223 1.00 60.25 70 GLU A C 1
ATOM 566 O O . GLU A 1 70 ? -12.284 6.222 19.339 1.00 60.25 70 GLU A O 1
#

InterPro domains:
  IPR003812 Fido domain [PF02661] (1-25)
  IPR003812 Fido domain [PS51459] (1-63)
  IPR036597 Fido-like domain superfamily [G3DSA:1.10.3290.10] (1-70)
  IPR036597 Fido-like domain superfamily [SSF140931] (2-67)

Foldseek 3Di:
DLVQLVVQPDPDDSVVVVVVVVQVVQVVVQKHFDLVLDPPVQCVVCSVCVVPPNVSNVVSRVSGIDGHDD

pLDDT: mean 95.32, std 4.96, range [60.25, 97.81]

Secondary structure (DSSP, 8-state):
-HHHHHH--SSS-HHHHHHHHHHHHHHHTTEEE-TTSS-HHHHHHHHHHTTT--HHHHHHHHHHEEEPP-

Sequence (70 aa):
MAELNYIHPFREGNGRATREFMRLLFLRNGYKVDWSAVPVDNLLQAMVDSIYETAQLEDVLDNCLQKADE

Radius of gyration: 12.08 Å; Cα contacts (8 Å, |Δi|>4): 65; chains: 1; bounding box: 26×22×32 Å

Nearest PDB structures (foldseek):
  6ep2-assembly1_D  TM=9.518E-01  e=3.857E-04  Enterococcus faecalis
  8wt0-assembly1_A  TM=9.344E-01  e=5.796E-04  Pseudomonas
  6ep5-assembly1_B  TM=9.468E-01  e=1.605E-03  Enterococcus faecalis
  4xi8-assembly2_F  TM=9.140E-01  e=2.267E-02  Bartonella clarridgeiae 73
  4xi8-assembly1_C  TM=8.987E-01  e=9.434E-02  Bartonella clarridgeiae 73

Organism: NCBI:txid1076179